Protein AF-A0A0F8WMH1-F1 (afdb_monomer)

Secondary structure (DSSP, 8-state):
-EEE--TTT----EEE---TTS--EEETTT--EES---EEE--GGGGGG---

pLDDT: mean 75.18, std 14.23, range [41.72, 89.5]

Nearest PDB structures (foldseek):
  6zp4-assembly1_4  TM=7.608E-01  e=3.506E-01  Homo sapiens
  8ppl-assembly1_Is  TM=7.380E-01  e=3.999E-01  Homo sapiens
  8iuh-assembly1_V  TM=5.985E-01  e=5.201E-01  Homo sapiens
  6gsm-assembly1_l  TM=6.909E-01  e=1.488E+00  Saccharomyces cerevisiae S288C
  6dfb-assembly1_A  TM=7.124E-01  e=2.872E+00  Homo sapiens

Sequence (52 aa):
MRIKFCPKCGDTDLIMVAGAEIGVWRCKVCNFESSIFPEKEIDLKKANKKKK

Mean predicted aligned error: 9.1 Å

Radius of gyration: 13.11 Å; Cα contacts (8 Å, |Δi|>4): 85; chains: 1; bounding box: 28×21×34 Å

Structure (mmCIF, N/CA/C/O backbone):
data_AF-A0A0F8WMH1-F1
#
_entry.id   AF-A0A0F8WMH1-F1
#
loop_
_atom_site.group_PDB
_atom_site.id
_atom_site.type_symbol
_atom_site.label_atom_id
_atom_site.label_alt_id
_atom_site.label_comp_id
_atom_site.label_asym_id
_atom_site.label_entity_id
_atom_site.label_seq_id
_atom_site.pdbx_PDB_ins_code
_atom_site.Cartn_x
_atom_site.Cartn_y
_atom_site.Cartn_z
_atom_site.occupancy
_atom_site.B_iso_or_equiv
_atom_site.auth_seq_id
_atom_site.auth_comp_id
_atom_site.auth_asy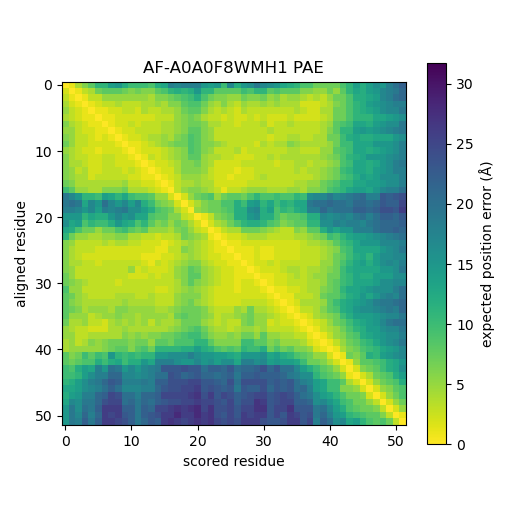m_id
_atom_site.auth_atom_id
_atom_site.pdbx_PDB_model_num
ATOM 1 N N . MET A 1 1 ? 3.491 2.292 16.008 1.00 57.41 1 MET A N 1
ATOM 2 C CA . MET A 1 1 ? 3.847 1.842 14.640 1.00 57.41 1 MET A CA 1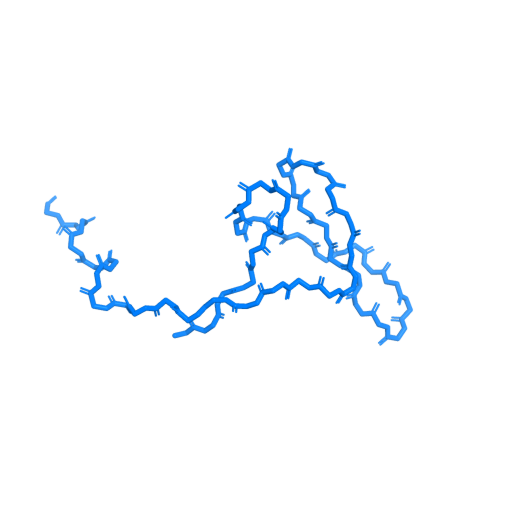
ATOM 3 C C . MET A 1 1 ? 3.313 2.897 13.684 1.00 57.41 1 MET A C 1
ATOM 5 O O . MET A 1 1 ? 2.178 3.325 13.881 1.00 57.41 1 MET A O 1
ATOM 9 N N . ARG A 1 2 ? 4.121 3.395 12.742 1.00 67.88 2 ARG A N 1
ATOM 10 C CA . ARG A 1 2 ? 3.656 4.364 11.738 1.00 67.88 2 ARG A CA 1
ATOM 11 C C . ARG A 1 2 ? 2.980 3.591 10.611 1.00 67.88 2 ARG A C 1
ATOM 13 O O . ARG A 1 2 ? 3.593 2.680 10.066 1.00 67.88 2 ARG A O 1
ATOM 20 N N . ILE A 1 3 ? 1.715 3.895 10.328 1.00 77.44 3 ILE A N 1
ATOM 21 C CA . ILE A 1 3 ? 1.001 3.313 9.186 1.00 77.44 3 ILE A CA 1
ATOM 22 C C . ILE A 1 3 ? 0.902 4.357 8.083 1.00 77.44 3 ILE A C 1
ATOM 24 O O . ILE A 1 3 ? 0.580 5.518 8.354 1.00 77.44 3 ILE A O 1
ATOM 28 N N . LYS A 1 4 ? 1.154 3.940 6.844 1.00 80.81 4 LYS A N 1
ATOM 29 C CA . LYS A 1 4 ? 0.838 4.744 5.665 1.00 80.81 4 LYS A CA 1
ATOM 30 C C . LYS A 1 4 ? -0.654 4.628 5.387 1.00 80.81 4 LYS A C 1
ATOM 32 O O . LYS A 1 4 ? -1.207 3.532 5.437 1.00 80.81 4 LYS A O 1
ATOM 37 N N . PHE A 1 5 ? -1.298 5.750 5.100 1.00 86.38 5 PHE A N 1
ATOM 38 C CA . PHE A 1 5 ? -2.712 5.784 4.739 1.00 86.38 5 PHE A CA 1
ATOM 39 C C . PHE A 1 5 ? -2.913 6.660 3.512 1.00 86.38 5 PHE A C 1
ATOM 41 O O . PHE A 1 5 ? -2.161 7.602 3.258 1.00 86.38 5 PHE A O 1
ATOM 48 N N . CYS A 1 6 ? -3.932 6.346 2.726 1.00 86.25 6 CYS A N 1
ATOM 49 C CA . CYS A 1 6 ? -4.272 7.104 1.545 1.00 86.25 6 CYS A CA 1
ATOM 50 C C . CYS A 1 6 ? -4.791 8.495 1.939 1.00 86.25 6 CYS A C 1
ATOM 52 O O . CYS A 1 6 ? -5.784 8.581 2.660 1.00 86.25 6 CYS A O 1
ATOM 54 N N . PRO A 1 7 ? -4.206 9.595 1.433 1.00 84.56 7 PRO A N 1
ATOM 55 C CA . PRO A 1 7 ? -4.677 10.943 1.755 1.00 84.56 7 PRO A CA 1
ATOM 56 C C . PRO A 1 7 ? -6.060 11.247 1.157 1.00 84.56 7 PRO A C 1
ATOM 58 O O . PRO A 1 7 ? -6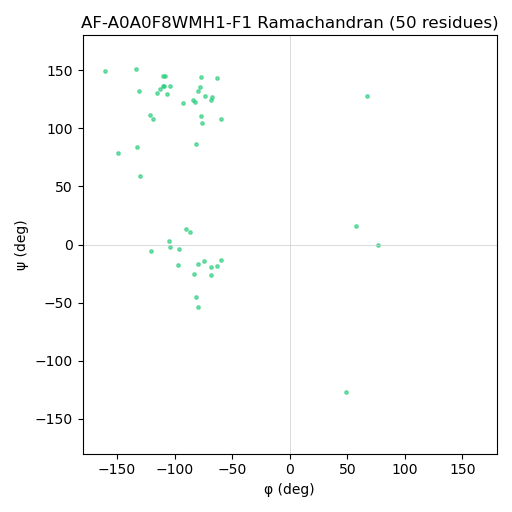.738 12.159 1.616 1.00 84.56 7 PRO A O 1
ATOM 61 N N . LYS A 1 8 ? -6.483 10.492 0.134 1.00 85.31 8 LYS A N 1
ATOM 62 C CA . LYS A 1 8 ? -7.773 10.667 -0.550 1.00 85.31 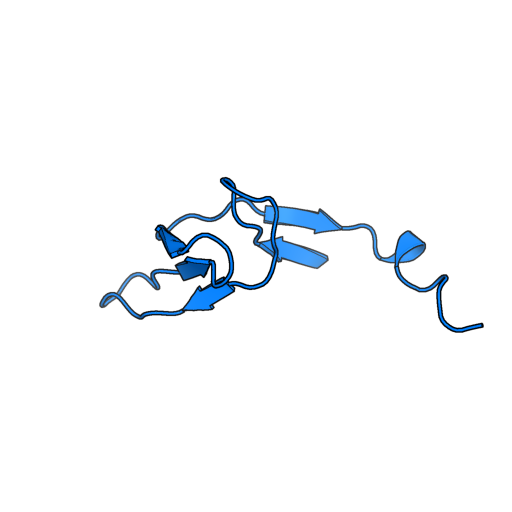8 LYS A CA 1
ATOM 63 C C . LYS A 1 8 ? -8.939 10.026 0.198 1.00 85.31 8 LYS A C 1
ATOM 65 O O . LYS A 1 8 ? -9.992 10.642 0.294 1.00 85.31 8 LYS A O 1
ATOM 70 N N . CYS A 1 9 ? -8.774 8.795 0.681 1.00 85.75 9 CYS A N 1
ATOM 71 C CA . CYS A 1 9 ? -9.863 8.028 1.298 1.00 85.75 9 CYS A CA 1
ATOM 72 C C . CYS A 1 9 ? -9.605 7.623 2.756 1.00 85.75 9 CYS A C 1
ATOM 74 O O . CYS A 1 9 ? -10.497 7.072 3.390 1.00 85.75 9 CYS A O 1
ATOM 76 N N . GLY A 1 10 ? -8.411 7.877 3.299 1.00 83.06 10 GLY A N 1
ATOM 77 C CA . GLY A 1 10 ? -8.038 7.484 4.661 1.00 8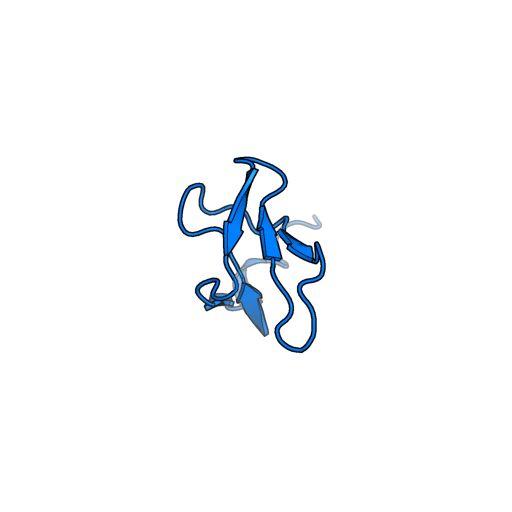3.06 10 GLY A CA 1
ATOM 78 C C . GLY A 1 10 ? -7.711 5.999 4.828 1.00 83.06 10 GLY A C 1
ATOM 79 O O . GLY A 1 10 ? -7.377 5.577 5.933 1.00 83.06 10 GLY A O 1
ATOM 80 N N . ASP A 1 11 ? -7.799 5.216 3.754 1.00 86.75 11 ASP A N 1
ATOM 81 C CA . ASP A 1 11 ? -7.628 3.769 3.804 1.00 86.75 11 ASP A CA 1
ATOM 82 C C . ASP A 1 11 ? -6.150 3.371 3.908 1.00 86.75 11 ASP A C 1
ATOM 84 O O . ASP A 1 11 ? -5.277 4.024 3.334 1.00 86.75 11 ASP A O 1
ATOM 88 N N . THR A 1 12 ? -5.857 2.305 4.644 1.00 84.00 12 THR A N 1
ATOM 89 C CA . THR A 1 12 ? -4.488 1.812 4.856 1.00 84.00 12 THR A CA 1
ATOM 90 C C . THR A 1 12 ? -4.110 0.679 3.901 1.00 84.00 12 THR A C 1
ATOM 92 O O . THR A 1 12 ? -2.965 0.230 3.925 1.00 84.00 12 THR A O 1
ATOM 95 N N . ASP A 1 13 ? -5.037 0.216 3.054 1.00 87.12 13 ASP A N 1
ATOM 96 C CA . ASP A 1 13 ? -4.797 -0.842 2.071 1.00 87.12 13 ASP A CA 1
ATOM 97 C C . ASP A 1 13 ? -4.110 -0.262 0.822 1.00 87.12 13 ASP A C 1
ATOM 99 O O . ASP A 1 13 ? -4.722 0.182 -0.161 1.00 87.12 13 ASP A O 1
ATOM 103 N N . LEU A 1 14 ? -2.780 -0.205 0.910 1.00 85.62 14 LEU A N 1
ATOM 104 C CA . LEU A 1 14 ? -1.884 0.289 -0.128 1.00 85.62 14 LEU A CA 1
ATOM 105 C C . LEU A 1 14 ? -1.101 -0.877 -0.738 1.00 85.62 14 LEU A C 1
ATOM 107 O O . LEU A 1 14 ? -0.573 -1.726 -0.022 1.00 85.62 14 LEU A O 1
ATOM 111 N N . ILE A 1 15 ? -0.980 -0.890 -2.061 1.00 88.50 15 ILE A N 1
ATOM 112 C CA . ILE A 1 15 ? -0.104 -1.798 -2.803 1.00 88.50 15 ILE A CA 1
ATOM 113 C C . ILE A 1 15 ? 1.061 -1.035 -3.408 1.00 88.50 15 ILE A C 1
ATOM 115 O O . ILE A 1 15 ? 0.910 0.102 -3.838 1.00 88.50 15 ILE A O 1
ATOM 119 N N . MET A 1 16 ? 2.226 -1.665 -3.463 1.00 84.94 16 MET A N 1
ATOM 120 C CA . MET A 1 16 ? 3.354 -1.134 -4.216 1.00 84.94 16 MET A CA 1
ATOM 121 C C . MET A 1 16 ? 3.197 -1.559 -5.678 1.00 84.94 16 MET A C 1
ATOM 123 O O . MET A 1 16 ? 3.055 -2.749 -5.948 1.00 84.94 16 MET A O 1
ATOM 127 N N . VAL A 1 17 ? 3.193 -0.602 -6.605 1.00 85.56 17 VAL A N 1
ATOM 128 C CA . VAL A 1 17 ? 2.966 -0.864 -8.044 1.00 85.56 17 VAL A CA 1
ATOM 129 C C . VAL A 1 17 ? 4.265 -0.798 -8.860 1.00 85.56 17 VAL A C 1
ATOM 131 O O . VAL A 1 17 ? 4.265 -1.149 -10.030 1.00 85.56 17 VAL A O 1
ATOM 134 N N . ALA A 1 18 ? 5.386 -0.479 -8.200 1.00 70.69 18 ALA A N 1
ATOM 135 C CA . ALA A 1 18 ? 6.742 -0.372 -8.748 1.00 70.69 18 ALA A CA 1
ATOM 136 C C . ALA A 1 18 ? 6.944 0.789 -9.744 1.00 70.69 18 ALA A C 1
ATOM 138 O O . ALA A 1 18 ? 6.237 0.938 -10.732 1.00 70.69 18 ALA A O 1
ATOM 139 N N . GLY A 1 19 ? 7.968 1.606 -9.480 1.00 62.84 19 GLY A N 1
ATOM 140 C CA . GLY A 1 19 ? 8.394 2.712 -10.335 1.00 62.84 19 GLY A CA 1
ATOM 141 C C . GLY A 1 19 ? 9.899 2.915 -10.207 1.00 62.84 19 GLY A C 1
ATOM 142 O O . GLY A 1 19 ? 10.351 3.790 -9.481 1.00 62.84 19 GLY A O 1
ATOM 143 N N . ALA A 1 20 ? 10.683 2.070 -10.879 1.00 68.44 20 ALA A N 1
ATOM 144 C CA . ALA A 1 20 ? 12.147 2.148 -10.876 1.00 68.44 20 ALA A CA 1
ATOM 145 C C . ALA A 1 20 ? 12.746 2.268 -9.448 1.00 68.44 20 ALA A C 1
ATOM 147 O O . ALA A 1 20 ? 12.440 1.448 -8.585 1.00 68.44 20 ALA A O 1
ATOM 148 N N . GLU A 1 21 ? 13.590 3.270 -9.190 1.00 67.94 21 GLU A N 1
ATOM 149 C CA . GLU A 1 21 ? 14.327 3.470 -7.929 1.00 67.94 21 GLU A CA 1
ATOM 150 C C . GLU A 1 21 ? 13.457 3.992 -6.768 1.00 67.94 21 GLU A C 1
ATOM 152 O O . GLU A 1 21 ? 13.858 3.921 -5.606 1.00 67.94 21 GLU A O 1
ATOM 157 N N . ILE A 1 22 ? 12.248 4.488 -7.059 1.00 68.44 22 ILE A N 1
ATOM 158 C CA . ILE A 1 22 ? 11.330 5.072 -6.075 1.00 68.44 22 ILE A CA 1
ATOM 159 C C . ILE A 1 22 ? 10.036 4.256 -6.057 1.00 68.44 22 ILE A C 1
ATOM 161 O O . ILE A 1 22 ? 9.222 4.314 -6.973 1.00 68.44 22 ILE A O 1
ATOM 165 N N . GLY A 1 23 ? 9.818 3.482 -4.992 1.00 80.06 23 GLY A N 1
ATOM 166 C CA . GLY A 1 23 ? 8.614 2.660 -4.854 1.00 80.06 23 GLY A CA 1
ATOM 167 C C . GLY A 1 23 ? 7.332 3.500 -4.884 1.00 80.06 23 GLY A C 1
ATOM 168 O O . GLY A 1 23 ? 7.025 4.198 -3.918 1.00 80.06 23 GLY A O 1
ATOM 169 N N . VAL A 1 24 ? 6.572 3.407 -5.977 1.00 84.19 24 VAL A N 1
ATOM 170 C CA . VAL A 1 24 ? 5.247 4.023 -6.110 1.00 84.19 24 VAL A CA 1
ATOM 171 C C . VAL A 1 24 ? 4.211 3.159 -5.398 1.00 84.19 24 VAL A C 1
ATOM 173 O O . VAL A 1 24 ? 4.165 1.937 -5.580 1.00 84.19 24 VAL A O 1
ATOM 176 N N . TRP A 1 25 ? 3.370 3.797 -4.587 1.00 86.25 25 TRP A N 1
ATOM 177 C CA . TRP A 1 25 ? 2.283 3.153 -3.861 1.00 86.25 25 TRP A CA 1
ATOM 178 C C . TRP A 1 25 ? 0.941 3.542 -4.471 1.00 86.25 25 TRP A C 1
ATOM 180 O O . TRP A 1 25 ? 0.739 4.677 -4.893 1.00 86.25 25 TRP A O 1
ATOM 190 N N . ARG A 1 26 ? -0.007 2.611 -4.477 1.00 88.50 26 ARG A N 1
ATOM 191 C CA . ARG A 1 26 ? -1.373 2.827 -4.938 1.00 88.50 26 ARG A CA 1
ATOM 192 C C . ARG A 1 26 ? -2.360 2.311 -3.913 1.00 88.50 26 ARG A C 1
ATOM 194 O O . ARG A 1 26 ? -2.246 1.192 -3.426 1.00 88.50 26 ARG A O 1
ATOM 201 N N . CYS A 1 27 ? -3.358 3.120 -3.595 1.00 89.50 27 CYS A N 1
ATOM 202 C CA . CYS A 1 27 ? -4.472 2.697 -2.765 1.00 89.50 27 CYS A CA 1
ATOM 203 C C . CYS A 1 27 ? -5.397 1.777 -3.561 1.00 89.50 27 CYS A C 1
ATOM 205 O O . CYS A 1 27 ? -5.861 2.153 -4.636 1.00 89.50 27 CYS A O 1
ATOM 207 N N . LYS A 1 28 ? -5.718 0.602 -3.019 1.00 88.50 28 LYS A N 1
ATOM 208 C CA . LYS A 1 28 ? -6.659 -0.333 -3.655 1.00 88.50 28 LYS A CA 1
ATOM 209 C C . LYS A 1 28 ? -8.101 0.168 -3.673 1.00 88.50 28 LYS A C 1
ATOM 211 O O . LYS A 1 28 ? -8.861 -0.223 -4.549 1.00 88.50 28 LYS A O 1
ATOM 216 N N . VAL A 1 29 ? -8.471 1.028 -2.725 1.00 89.44 29 VAL A N 1
ATOM 217 C CA . VA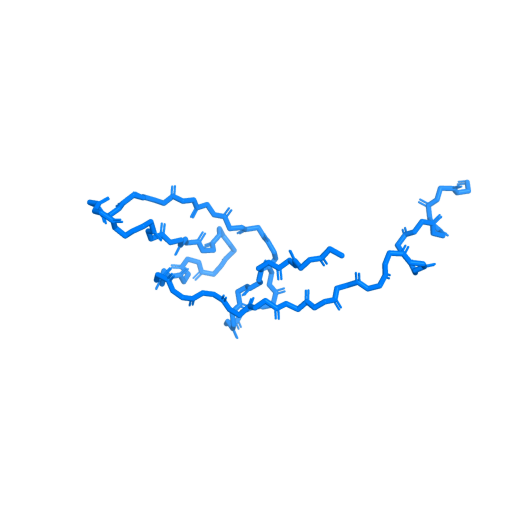L A 1 29 ? -9.855 1.495 -2.566 1.00 89.44 29 VAL A CA 1
ATOM 218 C C . VAL A 1 29 ? -10.196 2.595 -3.565 1.00 89.44 29 VAL A C 1
ATOM 220 O O . VAL A 1 29 ? -11.168 2.486 -4.303 1.00 89.44 29 VAL A O 1
ATOM 223 N N . CYS A 1 30 ? -9.397 3.662 -3.609 1.00 88.19 30 CYS A N 1
ATOM 224 C CA . CYS A 1 30 ? -9.674 4.815 -4.472 1.00 88.19 30 CYS A CA 1
ATOM 225 C C . CYS A 1 30 ? -8.778 4.893 -5.715 1.00 88.19 30 CYS A C 1
ATOM 227 O O . CYS A 1 30 ? -8.870 5.863 -6.463 1.00 88.19 30 CYS A O 1
ATOM 229 N N . ASN A 1 31 ? -7.898 3.907 -5.931 1.00 87.69 31 ASN A N 1
ATOM 230 C CA . ASN A 1 31 ? -6.912 3.884 -7.017 1.00 87.69 31 ASN A CA 1
ATOM 231 C C . ASN A 1 31 ? -5.941 5.075 -7.042 1.00 87.69 31 ASN A C 1
ATOM 233 O O . ASN A 1 31 ? -5.267 5.292 -8.043 1.00 87.69 31 ASN A O 1
ATOM 237 N N . PHE A 1 32 ? -5.836 5.830 -5.946 1.00 87.75 32 PHE A N 1
ATOM 238 C CA . PHE A 1 32 ? -4.883 6.928 -5.842 1.00 87.75 32 PHE A CA 1
ATOM 239 C C . PHE A 1 32 ? -3.452 6.396 -5.821 1.00 87.75 32 PHE A C 1
ATOM 241 O O . PHE A 1 32 ? -3.131 5.560 -4.977 1.00 87.75 32 PHE A O 1
ATOM 248 N N . GLU A 1 33 ? -2.608 6.906 -6.711 1.00 87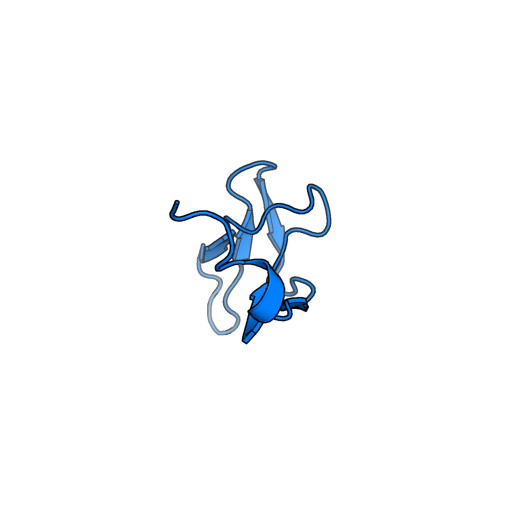.62 33 GLU A N 1
ATOM 249 C CA . GLU A 1 33 ? -1.215 6.506 -6.877 1.00 87.62 33 GLU A CA 1
ATOM 250 C C . GLU A 1 33 ? -0.285 7.675 -6.533 1.00 87.62 33 GLU A C 1
ATOM 252 O O . GLU A 1 33 ? -0.499 8.801 -6.977 1.00 87.62 33 GLU A O 1
ATOM 257 N N . SER A 1 34 ? 0.715 7.425 -5.688 1.00 84.38 34 SER A N 1
ATOM 258 C CA . SER A 1 34 ? 1.699 8.422 -5.262 1.00 84.38 34 SER A CA 1
ATOM 259 C C . SER A 1 3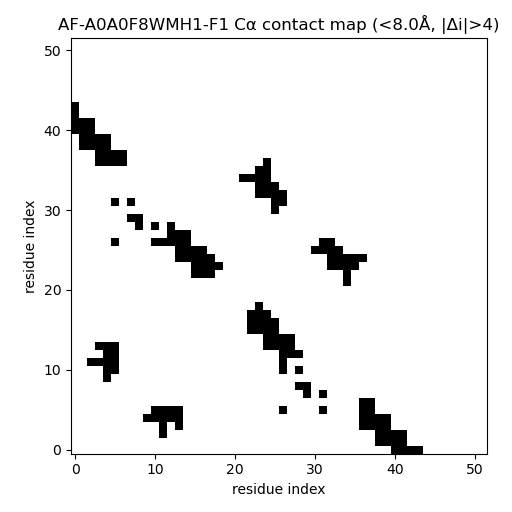4 ? 2.950 7.742 -4.700 1.00 84.38 34 SER A C 1
ATOM 261 O O . SER A 1 34 ? 2.895 6.675 -4.090 1.00 84.38 34 SER A O 1
ATOM 263 N N . SER A 1 35 ? 4.105 8.378 -4.846 1.00 81.62 35 SER A N 1
ATOM 264 C CA . SER A 1 35 ? 5.345 7.923 -4.199 1.00 81.62 35 SER A CA 1
ATOM 265 C C . SER A 1 35 ? 5.413 8.337 -2.723 1.00 81.62 35 SER A C 1
ATOM 267 O O . SER A 1 35 ? 6.191 7.783 -1.950 1.00 81.62 35 SER A O 1
ATOM 269 N N . ILE A 1 36 ? 4.580 9.303 -2.317 1.00 79.44 36 ILE A N 1
ATOM 270 C CA . ILE A 1 36 ? 4.540 9.872 -0.969 1.00 79.44 36 ILE A CA 1
ATOM 271 C C . ILE A 1 36 ? 3.136 9.666 -0.401 1.00 79.44 36 ILE A C 1
ATOM 273 O O . ILE A 1 36 ? 2.164 10.264 -0.869 1.00 79.44 36 ILE A O 1
ATOM 277 N N . PHE A 1 37 ? 3.040 8.811 0.616 1.00 82.12 37 PHE A N 1
ATOM 278 C CA . PHE A 1 37 ? 1.830 8.609 1.408 1.00 82.12 37 PHE A CA 1
ATOM 279 C C . PHE A 1 37 ? 2.079 9.119 2.829 1.00 82.12 37 PHE A C 1
ATOM 281 O O . PHE A 1 37 ? 3.128 8.803 3.396 1.00 82.12 37 PHE A O 1
ATOM 288 N N . PRO A 1 38 ? 1.148 9.896 3.410 1.00 82.31 38 PRO A N 1
ATOM 289 C CA . PRO A 1 38 ? 1.277 10.368 4.776 1.00 82.31 38 PRO A CA 1
ATOM 290 C C . PRO A 1 38 ? 1.286 9.192 5.753 1.00 82.31 38 PRO A C 1
ATOM 292 O O . PRO A 1 38 ? 0.578 8.195 5.587 1.00 82.31 38 PRO A O 1
ATOM 295 N N . GLU A 1 39 ? 2.088 9.339 6.798 1.00 81.69 39 GLU A N 1
ATOM 296 C CA . GLU A 1 39 ? 2.204 8.370 7.876 1.00 81.69 39 GLU A CA 1
ATOM 297 C C . GLU A 1 39 ? 1.513 8.916 9.119 1.00 81.69 39 GLU A C 1
ATOM 299 O O . GLU A 1 39 ? 1.769 10.045 9.539 1.00 81.69 39 GLU A O 1
ATOM 304 N N . LYS A 1 40 ? 0.633 8.116 9.723 1.00 78.56 40 LYS A N 1
ATOM 305 C CA . LYS A 1 40 ? 0.039 8.442 11.020 1.00 78.56 40 LYS A CA 1
ATOM 306 C C . LYS A 1 40 ? 0.576 7.497 12.074 1.00 78.56 40 LYS A C 1
ATOM 308 O O . LYS A 1 40 ? 0.672 6.285 11.865 1.00 78.56 40 LYS A O 1
ATOM 313 N N . GLU A 1 41 ? 0.912 8.057 13.224 1.00 74.50 41 GLU A N 1
ATOM 314 C CA . GLU A 1 41 ? 1.291 7.270 14.384 1.00 74.50 41 GLU A CA 1
ATOM 315 C C . GLU A 1 41 ? 0.016 6.706 15.017 1.00 74.50 41 GLU A C 1
ATOM 317 O O . GLU A 1 41 ? -0.828 7.452 15.519 1.00 74.50 41 GLU A O 1
ATOM 322 N N . ILE A 1 42 ? -0.176 5.387 14.919 1.00 65.75 42 ILE A N 1
ATOM 323 C CA . ILE A 1 42 ? -1.272 4.725 15.624 1.00 65.75 42 ILE A CA 1
ATOM 324 C C . ILE A 1 42 ? -0.737 4.242 16.966 1.00 65.75 42 ILE A C 1
ATOM 326 O O . ILE A 1 42 ? 0.198 3.431 17.028 1.00 65.75 42 ILE A O 1
ATOM 330 N N . ASP A 1 43 ? -1.365 4.713 18.037 1.00 60.94 43 ASP A N 1
ATOM 331 C CA . ASP A 1 43 ? -1.131 4.203 19.378 1.00 60.94 43 ASP A CA 1
ATOM 332 C C . ASP A 1 43 ? -1.840 2.845 19.532 1.00 60.94 43 ASP A C 1
ATOM 334 O O . ASP A 1 43 ? -3.070 2.748 19.625 1.00 60.94 43 ASP A O 1
ATOM 338 N N . LEU A 1 44 ? -1.055 1.762 19.507 1.00 54.28 44 LEU A N 1
ATOM 339 C CA . LEU A 1 44 ? -1.541 0.378 19.581 1.00 54.28 44 LEU A CA 1
ATOM 340 C C . LEU A 1 44 ? -2.335 0.077 20.867 1.00 54.28 44 LEU A C 1
ATOM 342 O O . LEU A 1 44 ? -3.053 -0.925 20.903 1.00 54.28 44 LEU A O 1
ATOM 346 N N . LYS A 1 45 ? -2.301 0.942 21.897 1.00 54.34 45 LYS A N 1
ATOM 347 C CA . LYS A 1 45 ? -3.095 0.745 23.123 1.00 54.34 45 LYS A CA 1
ATOM 348 C C . LYS A 1 45 ? -4.607 0.762 22.882 1.00 54.34 45 LYS A C 1
ATOM 350 O O . LYS A 1 45 ? -5.348 0.245 23.715 1.00 54.34 45 LYS A O 1
ATOM 355 N N . LYS A 1 46 ? -5.091 1.305 21.756 1.00 53.31 46 LYS A N 1
ATOM 356 C CA . LYS A 1 46 ? -6.528 1.293 21.415 1.00 53.31 46 LYS A CA 1
ATOM 357 C C . LYS A 1 46 ? -6.957 0.161 20.474 1.00 53.31 46 LYS A C 1
ATOM 359 O O . LYS A 1 46 ? -8.145 -0.147 20.438 1.00 53.31 46 LYS A O 1
ATOM 364 N N . ALA A 1 47 ? -6.035 -0.484 19.756 1.00 49.25 47 ALA A N 1
ATOM 365 C CA . ALA A 1 47 ? -6.386 -1.486 18.740 1.00 49.25 47 ALA A CA 1
ATOM 366 C C . ALA A 1 47 ? -6.637 -2.893 19.317 1.00 49.25 47 ALA A C 1
ATOM 368 O O . ALA A 1 47 ? -7.414 -3.657 18.753 1.00 49.25 47 ALA A O 1
ATOM 369 N N . ASN A 1 48 ? -6.055 -3.226 20.475 1.00 45.34 48 ASN A N 1
ATOM 370 C CA . ASN A 1 48 ? -6.184 -4.562 21.078 1.00 45.34 48 ASN A CA 1
ATOM 371 C C . ASN A 1 48 ? -7.425 -4.759 21.975 1.00 45.34 48 ASN A C 1
ATOM 373 O O . ASN A 1 48 ? -7.539 -5.772 22.656 1.00 45.34 48 ASN A O 1
ATOM 377 N N . LYS A 1 49 ? -8.392 -3.829 21.976 1.00 45.69 49 LYS A N 1
ATOM 378 C CA . LYS A 1 49 ? -9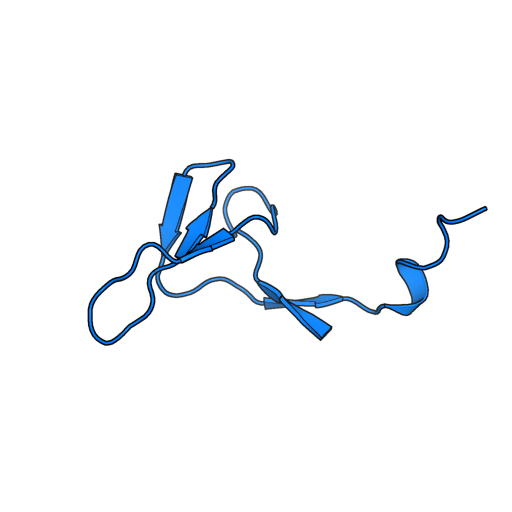.627 -3.947 22.783 1.00 45.69 49 LYS A CA 1
ATOM 379 C C . LYS A 1 49 ? -10.802 -4.643 22.078 1.00 45.69 49 LYS A C 1
ATOM 381 O O . LYS A 1 49 ? -11.922 -4.584 22.576 1.00 45.69 49 LYS A O 1
ATOM 386 N N . LYS A 1 50 ? -10.574 -5.312 20.942 1.00 50.16 50 LYS A N 1
ATOM 387 C CA . LYS A 1 50 ? -11.595 -6.124 20.253 1.00 50.16 50 LYS A CA 1
ATOM 388 C C . LYS A 1 50 ? -11.090 -7.529 19.911 1.00 50.16 50 LYS A C 1
ATOM 390 O O . LYS A 1 50 ? -11.087 -7.941 18.760 1.00 50.16 50 LYS A O 1
ATOM 395 N N . LYS A 1 51 ? -10.686 -8.274 20.934 1.00 50.44 51 LYS A N 1
ATOM 396 C CA . LYS A 1 51 ? -10.897 -9.725 20.990 1.00 50.44 51 LYS A CA 1
ATOM 397 C C . LYS A 1 51 ? -11.459 -10.018 22.380 1.00 50.44 51 LYS A C 1
ATOM 399 O O . LYS A 1 51 ? -10.698 -10.218 23.319 1.00 50.44 51 LYS A O 1
ATOM 404 N N . LYS A 1 52 ? -12.777 -9.868 22.515 1.00 41.72 52 LYS A N 1
ATOM 405 C CA . LYS A 1 52 ? -13.563 -10.431 23.614 1.00 41.72 52 LYS A CA 1
ATOM 406 C C . LYS A 1 52 ? -14.298 -11.631 23.042 1.00 41.72 52 LYS A C 1
ATOM 408 O O . LYS A 1 52 ? -14.729 -11.497 21.874 1.00 41.72 52 LYS A O 1
#

Solvent-accessible surface area (backbone atoms only — not comparable to full-atom values): 3377 Å² total; per-residue (Å²): 98,74,43,55,28,35,89,87,79,66,48,63,61,63,43,77,72,68,46,87,96,52,66,24,34,28,25,74,86,81,64,51,70,42,71,75,63,57,68,45,79,49,69,65,87,68,70,74,79,78,79,128

Organism: NCBI:txid412755

Foldseek 3Di:
DKAFAAPVPRHRQWDFPDDPPQTWIAHPPPRDIDSDTDIDDDDCVPVPPPDD